Protein AF-A0ABC9YPB7-F1 (afdb_monomer_lite)

Secondary structure (DSSP, 8-state):
----------EEEE-TTSSEEEEE-TTSPEEEEE--HHHHHHHHHHHHTTT--HHHHHHH-TTS----S--

Structure (mmCIF, N/CA/C/O backbone):
data_AF-A0ABC9YPB7-F1
#
_entry.id   AF-A0ABC9YPB7-F1
#
loop_
_atom_site.group_PDB
_atom_site.id
_atom_site.type_symbol
_atom_site.label_atom_id
_atom_site.label_alt_id
_atom_site.label_comp_id
_atom_site.label_asym_id
_atom_site.label_entity_id
_atom_site.label_seq_id
_atom_site.pdbx_PDB_ins_code
_atom_site.Cartn_x
_atom_site.Cartn_y
_atom_site.Cartn_z
_atom_site.occupancy
_atom_site.B_iso_or_equiv
_atom_site.auth_seq_id
_atom_site.auth_comp_id
_atom_site.auth_asym_id
_atom_site.auth_atom_id
_atom_site.pdbx_PDB_model_num
ATOM 1 N N . MET A 1 1 ? 44.394 -8.686 -2.028 1.00 35.59 1 MET A N 1
ATOM 2 C CA . MET A 1 1 ? 43.042 -8.590 -1.438 1.00 35.59 1 MET A CA 1
ATOM 3 C C . MET A 1 1 ? 42.376 -7.357 -2.020 1.00 35.59 1 MET A C 1
ATOM 5 O O . MET A 1 1 ? 42.774 -6.260 -1.663 1.00 35.59 1 MET A O 1
ATOM 9 N N . LEU A 1 2 ? 41.454 -7.521 -2.972 1.00 36.09 2 LEU A N 1
ATOM 10 C CA . LEU A 1 2 ? 40.614 -6.419 -3.446 1.00 36.09 2 LEU A CA 1
ATOM 11 C C . LEU A 1 2 ? 39.408 -6.358 -2.507 1.00 36.09 2 LEU A C 1
ATOM 13 O O . LEU A 1 2 ? 38.624 -7.303 -2.459 1.00 36.09 2 LEU A O 1
ATOM 17 N N . THR A 1 3 ? 39.294 -5.295 -1.716 1.00 46.09 3 THR A N 1
ATOM 18 C CA . THR A 1 3 ? 38.065 -4.991 -0.984 1.00 46.09 3 THR A CA 1
ATOM 19 C C . THR A 1 3 ? 36.994 -4.689 -2.025 1.00 46.09 3 THR A C 1
ATOM 21 O O . THR A 1 3 ? 37.073 -3.667 -2.704 1.00 46.09 3 THR A O 1
ATOM 24 N N . GLN A 1 4 ? 36.032 -5.595 -2.212 1.00 47.00 4 GLN A N 1
ATOM 25 C CA . GLN A 1 4 ? 34.823 -5.257 -2.953 1.00 47.00 4 GLN A CA 1
ATOM 26 C C . GLN A 1 4 ? 34.115 -4.147 -2.181 1.00 47.00 4 GLN A C 1
ATOM 28 O O . GLN A 1 4 ? 33.552 -4.377 -1.113 1.00 47.00 4 GLN A O 1
ATOM 33 N N . SER A 1 5 ? 34.165 -2.934 -2.717 1.00 48.34 5 SER A N 1
ATOM 34 C CA . SER A 1 5 ? 33.217 -1.893 -2.358 1.00 48.34 5 SER A CA 1
ATOM 35 C C . SER A 1 5 ? 31.875 -2.308 -2.953 1.00 48.34 5 SER A C 1
ATOM 37 O O . SER A 1 5 ? 31.627 -2.079 -4.134 1.00 48.34 5 SER A O 1
ATOM 39 N N . VAL A 1 6 ? 31.020 -2.964 -2.170 1.00 53.91 6 VAL A N 1
ATOM 40 C CA . VAL A 1 6 ? 29.594 -3.035 -2.506 1.00 53.91 6 VAL A CA 1
ATOM 41 C C . VAL A 1 6 ? 29.040 -1.626 -2.326 1.00 53.91 6 VAL A C 1
ATOM 43 O O . VAL A 1 6 ? 28.810 -1.165 -1.211 1.00 53.91 6 VAL A O 1
ATOM 46 N N . ALA A 1 7 ? 28.929 -0.892 -3.431 1.00 55.59 7 ALA A N 1
ATOM 47 C CA . ALA A 1 7 ? 28.180 0.350 -3.465 1.00 55.59 7 ALA A CA 1
ATOM 48 C C . ALA A 1 7 ? 26.694 -0.019 -3.406 1.00 55.59 7 ALA A C 1
ATOM 50 O O . ALA A 1 7 ? 26.187 -0.655 -4.327 1.00 55.59 7 ALA A O 1
ATOM 51 N N . TYR A 1 8 ? 26.007 0.349 -2.325 1.00 55.00 8 TYR A N 1
ATOM 52 C CA . TYR A 1 8 ? 24.552 0.237 -2.245 1.00 55.00 8 TYR A CA 1
ATOM 53 C C . TYR A 1 8 ? 23.941 1.147 -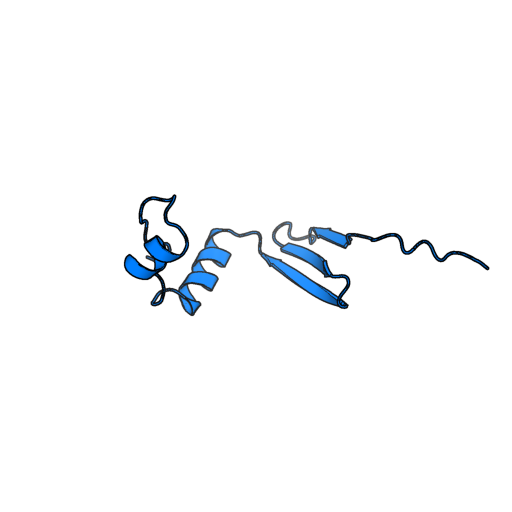3.317 1.00 55.00 8 TYR A C 1
ATOM 55 O O . TYR A 1 8 ? 23.925 2.371 -3.169 1.00 55.00 8 TYR A O 1
ATOM 63 N N . SER A 1 9 ? 23.503 0.571 -4.436 1.00 60.41 9 SER A N 1
ATOM 64 C CA . SER A 1 9 ? 22.775 1.307 -5.465 1.00 60.41 9 SER A CA 1
ATOM 65 C C . SER A 1 9 ? 21.292 1.273 -5.118 1.00 60.41 9 SER A C 1
ATOM 67 O O . SER A 1 9 ? 20.610 0.285 -5.384 1.00 60.41 9 SER A O 1
ATOM 69 N N . TRP A 1 10 ? 20.783 2.356 -4.538 1.00 64.31 10 TRP A N 1
ATOM 70 C CA . TRP A 1 10 ? 19.342 2.570 -4.475 1.00 64.31 10 TRP A CA 1
ATOM 71 C C . TRP A 1 10 ? 18.843 2.834 -5.896 1.00 64.31 10 TRP A C 1
ATOM 73 O O . TRP A 1 10 ? 19.057 3.918 -6.439 1.00 64.31 10 TRP A O 1
ATOM 83 N N . ASN A 1 11 ? 18.217 1.836 -6.519 1.00 82.69 11 ASN A N 1
ATOM 84 C CA . ASN A 1 11 ? 17.641 1.989 -7.851 1.00 82.69 11 ASN A CA 1
ATOM 85 C C . ASN A 1 11 ? 16.143 2.239 -7.720 1.00 82.69 11 ASN A C 1
ATOM 87 O O . ASN A 1 11 ? 15.394 1.369 -7.270 1.00 82.69 11 ASN A O 1
ATOM 91 N N . ALA A 1 12 ? 15.714 3.426 -8.139 1.00 92.44 12 ALA A N 1
ATOM 92 C CA . ALA A 1 12 ? 14.317 3.755 -8.354 1.00 92.44 12 ALA A CA 1
ATOM 93 C C . ALA A 1 12 ? 14.182 4.593 -9.630 1.00 92.44 12 ALA A C 1
ATOM 95 O O . ALA A 1 12 ? 15.020 5.452 -9.903 1.00 92.44 12 ALA A O 1
ATOM 96 N N . ALA A 1 13 ? 13.135 4.350 -10.412 1.00 94.31 13 ALA A N 1
ATOM 97 C CA . ALA A 1 13 ? 12.861 5.079 -11.643 1.00 94.31 13 ALA A CA 1
ATOM 98 C C . ALA A 1 13 ? 11.366 5.372 -11.780 1.00 94.31 13 ALA A C 1
ATOM 100 O O . ALA A 1 13 ? 10.529 4.518 -11.483 1.00 94.31 13 ALA A O 1
ATOM 101 N N . LEU A 1 14 ? 11.040 6.574 -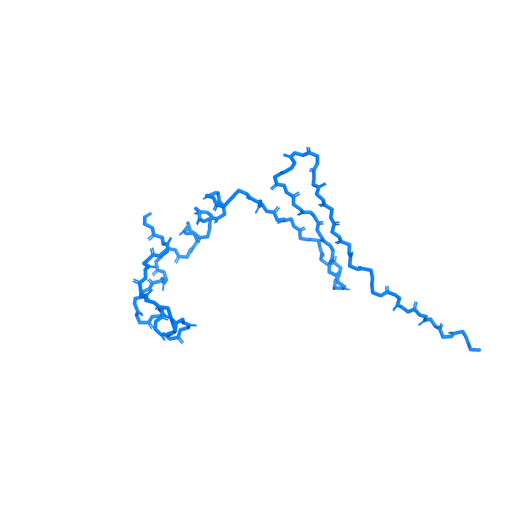12.258 1.00 95.25 14 LEU A N 1
ATOM 102 C CA . LEU A 1 14 ? 9.680 6.938 -12.645 1.00 95.25 14 LEU A CA 1
ATOM 103 C C . LEU A 1 14 ? 9.353 6.297 -14.001 1.00 95.25 14 LEU A C 1
ATOM 105 O O . LEU A 1 14 ? 10.139 6.393 -14.946 1.00 95.25 14 LEU A O 1
ATOM 109 N N . ALA A 1 15 ? 8.194 5.657 -14.105 1.00 92.50 15 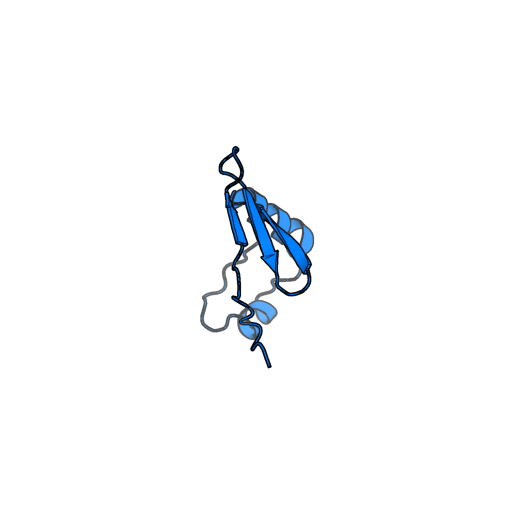ALA A N 1
ATOM 110 C CA . ALA A 1 15 ? 7.700 5.108 -15.358 1.00 92.50 15 ALA A CA 1
ATOM 111 C C . ALA A 1 15 ? 7.296 6.232 -16.339 1.00 92.50 15 ALA A C 1
ATOM 113 O O . ALA A 1 15 ? 6.913 7.322 -15.905 1.00 92.50 15 ALA A O 1
ATOM 114 N N . PRO A 1 16 ? 7.313 5.988 -17.667 1.00 95.56 16 PRO A N 1
ATOM 115 C CA . PRO A 1 16 ? 6.928 6.994 -18.665 1.00 95.56 16 PRO A CA 1
ATOM 116 C C . PRO A 1 16 ? 5.505 7.547 -18.506 1.00 95.56 16 PRO A C 1
ATOM 118 O O . PRO A 1 16 ? 5.208 8.631 -18.998 1.00 95.56 16 PRO A O 1
ATOM 121 N N . ASP A 1 17 ? 4.622 6.813 -17.827 1.00 94.00 17 ASP A N 1
ATOM 122 C CA . ASP A 1 17 ? 3.258 7.253 -17.537 1.00 94.00 17 ASP A CA 1
ATOM 123 C C . ASP A 1 17 ? 3.162 8.290 -16.405 1.00 94.00 17 ASP A C 1
ATOM 125 O O . ASP A 1 17 ? 2.074 8.817 -16.168 1.00 94.00 17 ASP A O 1
ATOM 129 N N . ALA A 1 18 ? 4.275 8.572 -15.715 1.00 92.38 18 ALA A N 1
ATOM 130 C CA . ALA A 1 18 ? 4.380 9.434 -14.538 1.00 92.38 18 ALA A CA 1
ATOM 131 C C . ALA A 1 18 ? 3.431 9.064 -13.379 1.00 92.38 18 ALA A C 1
ATOM 133 O O . ALA A 1 18 ? 3.190 9.879 -12.489 1.00 92.38 18 ALA A O 1
ATOM 134 N N . ARG A 1 19 ? 2.895 7.839 -13.374 1.00 95.56 19 ARG A N 1
ATOM 135 C CA . ARG A 1 19 ? 1.988 7.318 -12.340 1.00 95.56 19 ARG A CA 1
ATOM 136 C C . ARG A 1 19 ? 2.604 6.196 -11.532 1.00 95.56 19 ARG A C 1
ATOM 138 O O . ARG A 1 19 ? 2.054 5.874 -10.487 1.00 95.56 19 ARG A O 1
ATOM 145 N N . HIS A 1 20 ? 3.715 5.620 -11.983 1.00 96.50 20 HIS A N 1
ATOM 146 C CA . HIS A 1 20 ? 4.365 4.542 -11.255 1.00 96.50 20 HIS A CA 1
ATOM 147 C C . HIS A 1 20 ? 5.846 4.786 -11.003 1.00 96.50 20 HIS A C 1
ATOM 149 O O . HIS A 1 20 ? 6.541 5.372 -11.831 1.00 96.50 20 HIS A O 1
ATOM 155 N N . ILE A 1 21 ? 6.342 4.267 -9.880 1.00 96.06 21 ILE A N 1
ATOM 156 C CA . ILE A 1 21 ? 7.777 4.124 -9.613 1.00 96.06 21 ILE A CA 1
ATOM 157 C C . ILE A 1 21 ? 8.111 2.640 -9.575 1.00 96.06 21 ILE A C 1
ATOM 159 O O . ILE A 1 21 ? 7.389 1.849 -8.974 1.00 96.06 21 ILE A O 1
ATOM 163 N N . VAL A 1 22 ? 9.229 2.268 -10.186 1.00 95.50 22 VAL A N 1
ATOM 164 C CA . VAL A 1 22 ? 9.829 0.944 -10.027 1.00 95.50 22 VAL A CA 1
ATOM 165 C C . VAL A 1 22 ? 11.066 1.092 -9.163 1.00 95.50 22 VAL A C 1
ATOM 167 O O . VAL A 1 22 ? 11.887 1.963 -9.441 1.00 95.50 22 VAL A O 1
ATOM 170 N N . SER A 1 23 ? 11.217 0.255 -8.142 1.00 94.19 23 SER A N 1
ATOM 171 C CA . SER A 1 23 ? 12.434 0.206 -7.330 1.00 94.19 23 SER A CA 1
ATOM 172 C C . SER A 1 23 ? 12.908 -1.219 -7.094 1.00 94.19 23 SER A C 1
ATOM 174 O O . SER A 1 23 ? 12.102 -2.147 -7.085 1.00 94.19 23 SER A O 1
ATOM 176 N N . THR A 1 24 ? 14.206 -1.392 -6.856 1.00 92.38 24 THR A N 1
ATOM 177 C CA . THR A 1 24 ? 14.789 -2.684 -6.465 1.00 92.38 24 THR A CA 1
ATOM 178 C C . THR A 1 24 ? 15.283 -2.635 -5.025 1.00 92.38 24 THR A C 1
ATOM 180 O O . THR A 1 24 ? 15.898 -1.648 -4.625 1.00 92.38 24 THR A O 1
ATOM 183 N N . SER A 1 25 ? 15.038 -3.701 -4.273 1.00 87.62 25 SER A N 1
ATOM 184 C CA . SER A 1 25 ? 15.590 -3.937 -2.938 1.00 87.62 25 SER A CA 1
ATOM 185 C C . SER A 1 25 ? 16.853 -4.801 -3.028 1.00 87.62 25 SER A C 1
ATOM 187 O O . SER A 1 25 ? 17.024 -5.569 -3.979 1.00 87.62 25 SER A O 1
ATOM 189 N N . ASP A 1 26 ? 17.726 -4.708 -2.024 1.00 87.94 26 ASP A N 1
ATOM 190 C CA . ASP A 1 26 ? 18.937 -5.536 -1.909 1.00 87.94 26 ASP A CA 1
ATOM 191 C C . ASP A 1 26 ? 18.615 -7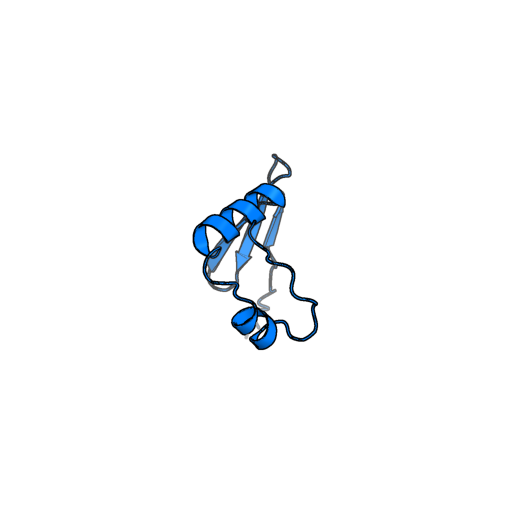.034 -1.758 1.00 87.94 26 ASP A C 1
ATOM 193 O O . ASP A 1 26 ? 19.452 -7.888 -2.046 1.00 87.94 26 ASP A O 1
ATOM 197 N N . ASP A 1 27 ? 17.388 -7.368 -1.346 1.00 88.56 27 ASP A N 1
ATOM 198 C CA . ASP A 1 27 ? 16.885 -8.747 -1.292 1.00 88.56 27 ASP A CA 1
ATOM 199 C C . ASP A 1 27 ? 16.495 -9.319 -2.673 1.00 88.56 27 ASP A C 1
ATOM 201 O O . ASP A 1 27 ? 16.026 -10.454 -2.770 1.00 88.56 27 ASP A O 1
ATOM 205 N N . GLY A 1 28 ? 16.700 -8.551 -3.750 1.00 87.62 28 GLY A N 1
ATOM 206 C CA . GLY A 1 28 ? 16.365 -8.933 -5.120 1.00 87.62 28 GLY A CA 1
ATOM 207 C C . GLY A 1 28 ? 14.901 -8.695 -5.500 1.00 87.62 28 GLY A C 1
ATOM 208 O O . GLY A 1 28 ? 14.507 -9.009 -6.625 1.00 87.62 28 GLY A O 1
ATOM 209 N N . THR A 1 29 ? 14.088 -8.127 -4.606 1.00 92.12 29 THR A N 1
ATOM 210 C CA . THR A 1 29 ? 12.685 -7.801 -4.883 1.00 92.12 29 THR A CA 1
ATOM 211 C C . THR A 1 29 ? 12.576 -6.544 -5.734 1.00 92.12 29 THR A C 1
ATOM 213 O O . THR A 1 29 ? 13.238 -5.535 -5.485 1.00 92.12 29 THR A O 1
ATOM 216 N N . VAL A 1 30 ? 11.679 -6.581 -6.719 1.00 92.81 30 VAL A N 1
ATOM 217 C CA . VAL A 1 30 ? 11.249 -5.394 -7.462 1.00 92.81 30 VAL A CA 1
ATOM 218 C C . VAL A 1 30 ? 9.894 -4.940 -6.935 1.00 92.81 30 VAL A C 1
ATOM 220 O O . VAL A 1 30 ? 8.938 -5.714 -6.909 1.00 92.81 30 VAL A O 1
ATOM 223 N N . HIS A 1 31 ? 9.804 -3.674 -6.544 1.00 93.19 31 HIS A N 1
ATOM 224 C CA . HIS A 1 31 ? 8.566 -3.038 -6.120 1.00 93.19 31 HIS A CA 1
ATOM 225 C C . HIS A 1 31 ? 8.036 -2.131 -7.227 1.00 93.19 31 HIS A C 1
ATOM 227 O O . HIS A 1 31 ? 8.787 -1.352 -7.816 1.00 93.19 31 HIS A O 1
ATOM 233 N N . LEU A 1 32 ? 6.731 -2.222 -7.478 1.00 94.50 32 LEU A N 1
ATOM 234 C CA . LEU A 1 32 ? 5.983 -1.277 -8.298 1.00 94.50 32 LEU A CA 1
ATOM 235 C C . LEU A 1 32 ? 5.088 -0.450 -7.376 1.00 94.50 32 LEU A C 1
ATOM 237 O O . LEU A 1 32 ? 4.249 -0.998 -6.661 1.00 94.50 32 LEU A O 1
ATOM 241 N N . TRP A 1 33 ? 5.263 0.862 -7.416 1.00 94.88 33 TRP A N 1
ATOM 242 C CA . TRP A 1 33 ? 4.516 1.824 -6.619 1.00 94.88 33 TRP A CA 1
ATOM 243 C C . TRP A 1 33 ? 3.532 2.557 -7.523 1.00 94.88 33 TRP A C 1
ATOM 245 O O . TRP A 1 33 ? 3.959 3.113 -8.528 1.00 94.88 33 TRP A O 1
ATOM 255 N N . ASP A 1 34 ? 2.246 2.566 -7.178 1.00 96.38 34 ASP A N 1
ATOM 256 C CA . ASP A 1 34 ? 1.241 3.431 -7.810 1.00 96.38 34 ASP A CA 1
ATOM 257 C C . ASP A 1 34 ? 1.214 4.773 -7.062 1.00 96.38 34 ASP A C 1
ATOM 259 O O . ASP A 1 34 ? 1.179 4.802 -5.832 1.00 96.38 34 ASP A O 1
ATOM 263 N N . LEU A 1 35 ? 1.288 5.878 -7.801 1.00 95.88 35 LEU A N 1
ATOM 264 C CA . LEU A 1 35 ? 1.299 7.243 -7.273 1.00 95.88 35 LEU A CA 1
ATOM 265 C C . LEU A 1 35 ? -0.096 7.888 -7.265 1.00 95.88 35 LEU A C 1
ATOM 267 O O . LEU A 1 35 ? -0.246 9.020 -6.807 1.00 95.88 35 LEU A O 1
ATOM 271 N N . ASP A 1 36 ? -1.122 7.201 -7.770 1.00 95.19 36 ASP A N 1
ATOM 272 C CA . ASP A 1 36 ? -2.515 7.638 -7.680 1.00 95.19 36 ASP A CA 1
ATOM 273 C C . ASP A 1 36 ? -3.052 7.381 -6.261 1.00 95.19 36 ASP A C 1
ATOM 275 O O . ASP A 1 36 ? -3.484 6.274 -5.928 1.00 95.19 36 ASP A O 1
ATOM 279 N N . GLU A 1 37 ? -3.019 8.418 -5.415 1.00 92.88 37 GLU A N 1
ATOM 280 C CA . GLU A 1 37 ? -3.449 8.360 -4.009 1.00 92.88 37 GLU A CA 1
ATOM 281 C C . GLU A 1 37 ? -4.839 7.731 -3.856 1.00 92.88 37 GLU A C 1
ATOM 283 O O . GLU A 1 37 ? -5.034 6.852 -3.013 1.00 92.88 37 GLU A O 1
ATOM 288 N N . GLN A 1 38 ? -5.795 8.120 -4.705 1.00 92.94 38 GLN A N 1
ATOM 289 C CA . GLN A 1 38 ? -7.162 7.616 -4.620 1.00 92.94 38 GLN A CA 1
ATOM 290 C C . GLN A 1 38 ? -7.220 6.124 -4.954 1.00 92.94 38 GLN A C 1
ATOM 292 O O . GLN A 1 38 ? -7.922 5.363 -4.283 1.00 92.94 38 GLN A O 1
ATOM 297 N N . ARG A 1 39 ? -6.486 5.677 -5.980 1.00 93.00 39 ARG A N 1
ATOM 298 C CA . ARG A 1 39 ? -6.452 4.257 -6.346 1.00 93.00 39 ARG A CA 1
ATOM 299 C C . ARG A 1 39 ? -5.790 3.413 -5.266 1.00 93.00 39 ARG A C 1
ATOM 301 O O . ARG A 1 39 ? -6.308 2.344 -4.935 1.00 93.00 39 ARG A O 1
ATOM 308 N N . VAL A 1 40 ? -4.692 3.900 -4.695 1.00 94.38 40 VAL A N 1
ATOM 309 C CA . VAL A 1 40 ? -3.984 3.230 -3.600 1.00 94.38 40 VAL A CA 1
ATOM 310 C C . VAL A 1 40 ? -4.871 3.146 -2.360 1.00 94.38 40 VAL A C 1
ATOM 312 O O . VAL A 1 40 ? -5.033 2.055 -1.813 1.00 94.38 40 VAL A O 1
ATOM 315 N N . 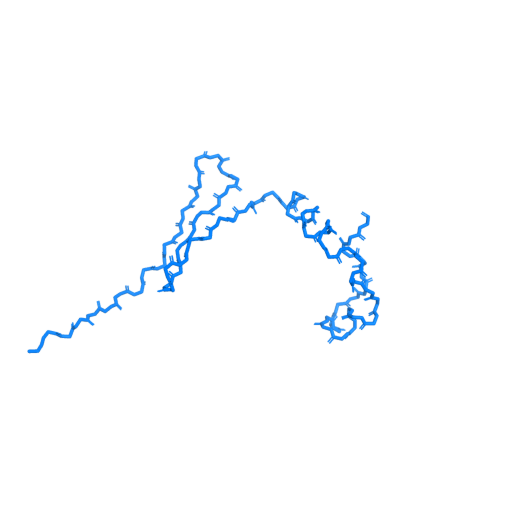ALA A 1 41 ? -5.519 4.245 -1.964 1.00 92.19 41 ALA A N 1
ATOM 316 C CA . ALA A 1 41 ? -6.455 4.262 -0.843 1.00 92.19 41 ALA A CA 1
ATOM 317 C C . ALA A 1 41 ? -7.603 3.263 -1.055 1.00 92.19 41 ALA A C 1
ATOM 319 O O . ALA A 1 41 ? -7.850 2.412 -0.200 1.00 92.19 41 ALA A O 1
ATOM 320 N N . ASN A 1 42 ? -8.235 3.276 -2.234 1.00 93.12 42 ASN A N 1
ATOM 321 C CA . ASN A 1 42 ? -9.295 2.326 -2.582 1.00 93.12 42 ASN A CA 1
ATOM 322 C C . ASN A 1 42 ? -8.807 0.870 -2.508 1.00 93.12 42 ASN A C 1
ATOM 324 O O . ASN A 1 42 ? -9.506 0.003 -1.983 1.00 93.12 42 ASN A O 1
ATOM 328 N N . ARG A 1 43 ? -7.598 0.585 -3.010 1.00 93.94 43 ARG A N 1
ATOM 329 C CA . ARG A 1 43 ? -7.008 -0.759 -2.987 1.00 93.94 43 ARG A CA 1
ATOM 330 C C . ARG A 1 43 ? -6.724 -1.233 -1.563 1.00 93.94 43 ARG A C 1
ATOM 332 O O . ARG A 1 43 ? -7.052 -2.373 -1.241 1.00 93.94 43 ARG A O 1
ATOM 339 N N . ILE A 1 44 ? -6.147 -0.374 -0.723 1.00 92.25 44 ILE A N 1
ATOM 340 C CA . ILE A 1 44 ? -5.898 -0.662 0.696 1.00 92.25 44 ILE A CA 1
ATOM 341 C C . ILE A 1 44 ? -7.224 -0.935 1.406 1.00 92.25 44 ILE A C 1
ATOM 343 O O . ILE A 1 44 ? -7.348 -1.927 2.129 1.00 92.25 44 ILE A O 1
ATOM 347 N N . CYS A 1 45 ? -8.235 -0.106 1.162 1.00 92.31 45 CYS A N 1
ATOM 348 C CA . CYS A 1 45 ? -9.535 -0.226 1.807 1.00 92.31 45 CYS A CA 1
ATOM 349 C C . CYS A 1 45 ? -10.333 -1.450 1.370 1.00 92.31 45 CYS A C 1
ATOM 351 O O . CYS A 1 45 ? -10.966 -2.083 2.210 1.00 92.31 45 CYS A O 1
ATOM 353 N N . ALA A 1 46 ? -10.232 -1.865 0.107 1.00 93.38 46 ALA A N 1
ATOM 354 C CA . ALA A 1 46 ? -10.835 -3.113 -0.355 1.00 93.38 46 ALA A CA 1
ATOM 355 C C . ALA A 1 46 ? -10.305 -4.350 0.398 1.00 93.38 46 ALA A C 1
ATOM 357 O O . ALA A 1 46 ? -11.012 -5.346 0.512 1.00 93.38 46 ALA A O 1
ATOM 358 N N . ILE A 1 47 ? -9.070 -4.294 0.910 1.00 91.88 47 ILE A N 1
ATOM 359 C CA . ILE A 1 47 ? -8.422 -5.411 1.616 1.00 91.88 47 ILE A CA 1
ATOM 360 C C . ILE A 1 47 ? -8.574 -5.275 3.138 1.00 91.88 47 ILE A C 1
ATOM 362 O O . ILE A 1 47 ? -8.725 -6.273 3.837 1.00 91.88 47 ILE A O 1
ATOM 366 N N . THR A 1 48 ? -8.530 -4.049 3.663 1.00 90.12 48 THR A N 1
ATOM 367 C CA . THR A 1 48 ? -8.401 -3.784 5.108 1.00 90.12 48 THR A CA 1
ATOM 368 C C . THR A 1 48 ? -9.588 -3.049 5.728 1.00 90.12 48 THR A C 1
ATOM 370 O O . THR A 1 48 ? -9.588 -2.824 6.934 1.00 90.12 48 THR A O 1
ATOM 373 N N . GLY A 1 49 ? -10.616 -2.688 4.952 1.00 87.00 49 GLY A N 1
ATOM 374 C CA . GLY A 1 49 ? -11.685 -1.778 5.383 1.00 87.00 49 GLY A CA 1
ATOM 375 C C . GLY A 1 49 ? -12.421 -2.187 6.663 1.00 87.00 49 GLY A C 1
ATOM 376 O O . GLY A 1 49 ? -12.811 -1.321 7.436 1.00 87.00 49 GLY A O 1
ATOM 377 N N . GLY A 1 50 ? -12.548 -3.488 6.939 1.00 84.56 50 GLY A N 1
ATOM 378 C CA . GLY A 1 50 ? -13.181 -4.000 8.163 1.00 84.56 50 GLY A CA 1
ATOM 379 C C . GLY A 1 50 ? -12.265 -4.098 9.390 1.00 84.56 50 GLY A C 1
ATOM 380 O O . GLY A 1 50 ? -12.738 -4.449 10.466 1.00 84.56 50 GLY A O 1
ATOM 381 N N . LEU A 1 51 ? -10.965 -3.830 9.245 1.00 86.75 51 LEU A N 1
ATOM 382 C CA . LEU A 1 51 ? -9.981 -3.987 10.321 1.00 86.75 51 LEU A CA 1
ATOM 383 C C . LEU A 1 51 ? -9.808 -2.708 11.149 1.00 86.75 51 LEU A C 1
ATOM 385 O O . LEU A 1 51 ? -9.415 -2.779 12.309 1.00 86.75 51 LEU A O 1
ATOM 389 N N . TRP A 1 52 ? -10.111 -1.538 10.587 1.00 86.31 52 TRP A N 1
ATOM 390 C CA . TRP A 1 52 ? -9.792 -0.237 11.187 1.00 86.31 52 TRP A CA 1
ATOM 391 C C . TRP A 1 52 ? -10.850 0.261 12.180 1.00 86.31 52 TRP A C 1
ATOM 393 O O . TRP A 1 52 ? -11.417 1.348 12.027 1.00 86.31 52 TRP A O 1
ATOM 403 N N . THR A 1 53 ? -11.105 -0.533 13.220 1.00 88.62 53 THR A N 1
ATOM 404 C CA . THR A 1 53 ? -11.919 -0.103 14.364 1.00 88.62 53 THR A CA 1
ATOM 405 C C . THR A 1 53 ? -11.204 0.984 15.169 1.00 88.62 53 THR A C 1
ATOM 407 O O . THR A 1 53 ? -9.983 1.141 15.088 1.00 88.62 53 THR A O 1
ATOM 410 N N . GLU A 1 54 ? -11.964 1.733 15.967 1.00 90.19 54 GLU A N 1
ATOM 411 C CA . GLU A 1 54 ? -11.403 2.744 16.867 1.00 90.19 54 GLU A CA 1
ATOM 412 C C . GLU A 1 54 ? -10.391 2.136 17.853 1.00 90.19 54 GLU A C 1
ATOM 414 O O . GLU A 1 54 ? -9.305 2.685 18.020 1.00 90.19 54 GLU A O 1
ATOM 419 N N . ASP A 1 55 ? -10.671 0.954 18.410 1.00 92.19 55 ASP A N 1
ATOM 420 C CA . ASP A 1 55 ? -9.744 0.253 19.312 1.00 92.19 55 ASP A CA 1
ATOM 421 C C . ASP A 1 55 ? -8.403 -0.072 18.639 1.00 92.19 55 ASP A C 1
ATOM 423 O O . ASP A 1 55 ? -7.331 0.136 19.217 1.00 92.19 55 ASP A O 1
ATOM 427 N N . LEU A 1 56 ? -8.441 -0.575 17.398 1.00 90.94 56 LEU A N 1
ATOM 428 C CA . LEU A 1 56 ? -7.223 -0.895 16.654 1.00 90.94 56 LEU A CA 1
ATOM 429 C C . LEU A 1 56 ? -6.448 0.380 16.302 1.00 90.94 56 LEU A C 1
ATOM 431 O O . LEU A 1 56 ? -5.219 0.403 16.380 1.00 90.94 56 LEU A O 1
ATOM 435 N N . TRP A 1 57 ? -7.162 1.453 15.963 1.00 91.25 57 TRP A N 1
ATOM 436 C CA . TRP A 1 57 ? -6.566 2.757 15.705 1.00 91.25 57 TRP A CA 1
ATOM 437 C C . TRP A 1 57 ? -5.851 3.305 16.937 1.00 91.25 57 TRP A C 1
ATOM 439 O O . TRP A 1 57 ? -4.682 3.661 16.843 1.00 91.25 57 TRP A O 1
ATOM 449 N N . GLN A 1 58 ? -6.499 3.315 18.103 1.00 93.12 58 GLN A N 1
ATOM 450 C CA . GLN A 1 58 ? -5.877 3.785 19.345 1.00 93.12 58 GLN A CA 1
ATOM 451 C C . GLN A 1 58 ? -4.658 2.944 19.735 1.00 93.12 58 GLN A C 1
ATOM 453 O O . GLN A 1 58 ? -3.701 3.460 20.308 1.00 93.12 58 GLN A O 1
ATOM 458 N N . ARG A 1 59 ? -4.648 1.655 19.380 1.00 93.88 59 ARG A N 1
ATOM 459 C CA . ARG A 1 59 ? -3.506 0.775 19.636 1.00 93.88 59 ARG A CA 1
ATOM 460 C C . ARG A 1 59 ? -2.273 1.116 18.797 1.00 93.88 59 ARG A C 1
ATOM 462 O O . ARG A 1 59 ? -1.165 1.051 19.324 1.00 93.88 59 ARG A O 1
ATOM 469 N N . TYR A 1 60 ? -2.441 1.414 17.507 1.00 92.00 60 TYR A N 1
ATOM 470 C CA . TYR A 1 60 ? -1.314 1.586 16.574 1.00 92.00 60 TYR A CA 1
ATOM 471 C C . TYR A 1 60 ? -1.016 3.042 16.198 1.00 92.00 60 TYR A C 1
ATOM 473 O O . TYR A 1 60 ? 0.108 3.344 15.804 1.00 92.00 60 TYR A O 1
ATOM 481 N N . LEU A 1 61 ? -1.994 3.939 16.321 1.00 92.44 61 LEU A N 1
ATOM 482 C CA . LEU A 1 61 ? -1.918 5.355 15.950 1.00 92.44 61 LEU A CA 1
ATOM 483 C C . LEU A 1 61 ? -2.448 6.280 17.073 1.00 92.44 61 LEU A C 1
ATOM 485 O O . LEU A 1 61 ? -3.249 7.176 16.791 1.00 92.44 61 LEU A O 1
ATOM 489 N N . PRO A 1 62 ? -2.016 6.119 18.341 1.00 95.06 62 PRO A N 1
ATOM 490 C CA . PRO A 1 62 ? -2.561 6.876 19.478 1.00 95.06 62 PRO A CA 1
ATOM 491 C C . PRO A 1 62 ? -2.362 8.397 19.373 1.00 95.06 62 PRO A C 1
ATOM 493 O O . PRO A 1 62 ? -3.075 9.172 20.004 1.00 95.06 62 PRO A O 1
ATOM 496 N N . GLN A 1 63 ? -1.383 8.846 18.587 1.00 95.62 63 GLN A N 1
ATOM 497 C CA . GLN A 1 63 ? -1.077 10.260 18.388 1.00 95.62 63 GLN A CA 1
ATOM 498 C C . GLN A 1 63 ? -1.983 10.956 17.360 1.00 95.62 63 GLN A C 1
ATOM 500 O O . GLN A 1 63 ? -1.874 12.169 17.183 1.00 95.62 63 GLN A O 1
ATOM 505 N N . LEU A 1 64 ? -2.846 10.215 16.655 1.00 92.62 64 LEU A N 1
ATOM 506 C CA . LEU A 1 64 ? -3.731 10.758 15.626 1.00 92.62 64 LEU A CA 1
ATOM 507 C C . LEU A 1 64 ? -5.200 10.653 16.055 1.00 92.62 64 LEU A C 1
ATOM 509 O O . LEU A 1 64 ? -5.618 9.596 16.532 1.00 92.62 64 LEU A O 1
ATOM 513 N N . PRO A 1 65 ? -6.023 11.697 15.830 1.00 92.12 65 PRO A N 1
ATOM 514 C CA . PRO A 1 65 ? -7.457 11.597 16.071 1.00 92.12 65 PRO A CA 1
ATOM 515 C C . PRO A 1 65 ? -8.057 10.500 15.188 1.00 92.12 65 PRO A C 1
ATOM 517 O O . PRO A 1 65 ? -7.678 10.374 14.019 1.00 92.12 65 PRO A O 1
ATOM 520 N N . TYR A 1 66 ? -9.012 9.739 15.727 1.00 88.75 66 TYR A N 1
ATOM 521 C CA . TYR A 1 66 ? -9.673 8.690 14.958 1.00 88.75 66 TYR A CA 1
ATOM 522 C C . TYR A 1 66 ? -10.387 9.292 13.743 1.00 88.75 66 TYR A C 1
ATOM 524 O O . TYR A 1 66 ? -11.282 10.133 13.865 1.00 88.75 66 TYR A O 1
ATOM 532 N N . ARG A 1 67 ? -9.959 8.874 12.550 1.00 84.81 67 ARG A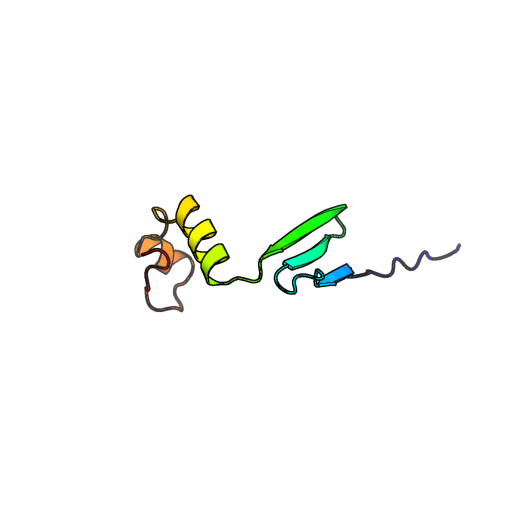 N 1
ATOM 533 C CA . ARG A 1 67 ? -10.604 9.181 11.273 1.00 84.81 67 ARG A CA 1
ATOM 534 C C . ARG A 1 67 ? -10.656 7.880 10.478 1.00 84.81 67 ARG A C 1
ATOM 536 O O . ARG A 1 67 ? -9.596 7.453 10.024 1.00 84.81 67 ARG A O 1
ATOM 543 N N . PRO A 1 68 ? -11.832 7.245 10.309 1.00 78.56 68 PRO A N 1
ATOM 544 C CA . PRO A 1 68 ? -11.916 5.970 9.610 1.00 78.56 68 PRO A CA 1
ATOM 545 C C . PRO A 1 68 ? -11.346 6.131 8.189 1.00 78.56 68 PRO A C 1
ATOM 547 O O . PRO A 1 68 ? -11.857 6.960 7.425 1.00 78.56 68 PRO A O 1
ATOM 550 N N . PRO A 1 69 ? -10.264 5.403 7.848 1.00 75.12 69 PRO A N 1
ATOM 551 C CA . PRO A 1 69 ? -9.517 5.619 6.607 1.00 75.12 69 PRO A CA 1
ATOM 552 C C . PRO A 1 69 ? -10.263 5.080 5.382 1.00 75.12 69 PRO A C 1
ATOM 554 O O . PRO A 1 69 ? -10.025 5.528 4.266 1.00 75.12 69 PRO A O 1
ATOM 557 N N . CYS A 1 70 ? -11.191 4.151 5.605 1.00 86.38 70 CYS A N 1
ATOM 558 C CA . CYS A 1 70 ? -12.006 3.511 4.589 1.00 86.38 70 CYS A CA 1
ATOM 559 C C . CYS A 1 70 ? -13.463 3.896 4.832 1.00 86.38 70 CYS A C 1
ATOM 561 O O . CYS A 1 70 ? -14.021 3.538 5.868 1.00 86.38 70 CYS A O 1
ATOM 563 N N . ARG A 1 71 ? -14.040 4.676 3.915 1.00 71.62 71 ARG A N 1
ATOM 564 C CA . ARG A 1 71 ? -15.453 5.077 3.920 1.00 71.62 71 ARG A CA 1
ATOM 565 C C . ARG A 1 71 ? -16.186 4.443 2.754 1.00 71.62 71 ARG A C 1
ATOM 567 O O . ARG A 1 71 ? -15.539 4.288 1.695 1.00 71.62 71 ARG A O 1
#

Organism: NCBI:txid37332

pLDDT: mean 85.36, std 15.3, range [35.59, 96.5]

Sequence (71 aa):
MLTQSVAYSWNAALAPDARHIVSTSDDGTVHLWDLDEQRVANRICAITGGLWTEDLWQRYLPQLPYRPPCR

InterPro domains:
  IPR001680 WD40 repeat [PS50082] (13-43)
  IPR015943 WD40/YVTN repeat-like-containing domain superfamily [G3DSA:2.130.10.10] (1-55)
  IPR019775 WD40 repeat, conserved site [PS00678] (21-35)
  IPR036322 WD40-repeat-containing domain superfamily [SSF50978] (10-52)

Radius of gyration: 18.52 Å; chains: 1; bounding box: 58×20×38 Å

Foldseek 3Di:
DDPPPPDPDFDWDQDPVNQWIWTADPVRDIDIDGNPPVVVLVVCCVVCVVPQDPVVCCVPPVVDDDDRSHD